Protein AF-A0A067THG5-F1 (afdb_monomer)

pLDDT: mean 83.46, std 14.55, range [44.88, 96.44]

Foldseek 3Di:
DDPVVLLVDDLVNCVVVVNDPVVRVLSVVLVVCVVVVHDSVVRDDDDDPDPQADDDDPQADPNDGDDPPPPPPPPPPPPDD

Radius of gyration: 27.81 Å; Cα contacts (8 Å, |Δi|>4): 37; chains: 1; bounding box: 32×24×93 Å

Organism: Galerina marginata (strain CBS 339.88) (NCBI:txid685588)

Sequence (81 aa):
MAWEELWRLNGQALRKAGVAVRDRRYILWCMSKYRLGFSIGEFAHEPPPKKVVRGWGPKVQNGKRIRSRRIKDKTSKQTTT

Solvent-accessible surface area (backbone atoms only — not comparable to full-atom values): 5473 Å² total; per-residue (Å²): 135,55,76,73,55,58,76,69,59,46,74,65,56,41,46,75,71,66,50,52,75,69,57,47,54,49,51,55,48,52,52,50,41,50,75,72,67,49,62,64,82,81,74,64,74,77,80,76,78,78,79,85,55,78,68,82,48,96,49,26,55,93,59,41,75,55,71,87,74,75,78,72,82,80,79,74,80,79,84,78,134

Structure (mmCIF, N/CA/C/O backbone):
data_AF-A0A067THG5-F1
#
_entry.id   AF-A0A067THG5-F1
#
loop_
_atom_site.group_PDB
_atom_site.id
_atom_site.type_symbol
_atom_site.label_atom_id
_atom_site.label_alt_id
_atom_site.label_comp_id
_atom_sit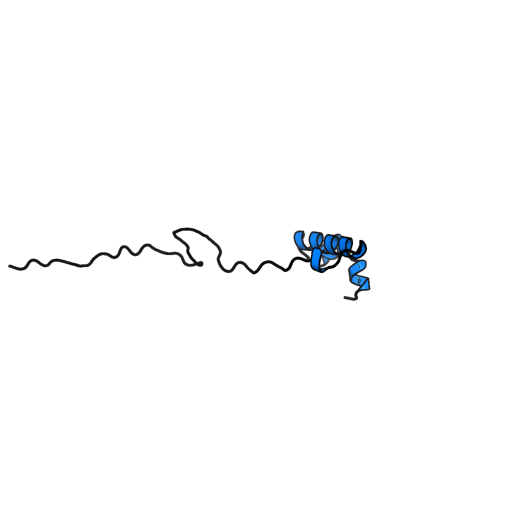e.label_asym_id
_atom_site.label_entity_id
_atom_site.label_seq_id
_atom_site.pdbx_PDB_ins_code
_atom_site.Cartn_x
_atom_site.Cartn_y
_atom_site.Cartn_z
_atom_site.occupancy
_atom_site.B_iso_or_equiv
_atom_site.auth_seq_id
_atom_site.auth_comp_id
_atom_site.auth_asym_id
_atom_site.auth_atom_id
_atom_site.pdbx_PDB_model_num
ATOM 1 N N . MET A 1 1 ? 0.624 -14.745 12.659 1.00 64.69 1 MET A N 1
ATOM 2 C CA . MET A 1 1 ? 0.443 -13.329 13.026 1.00 64.69 1 MET A CA 1
ATOM 3 C C . MET A 1 1 ? -0.979 -13.170 13.517 1.00 64.69 1 MET A C 1
ATOM 5 O O . MET A 1 1 ? -1.886 -13.586 12.802 1.00 64.69 1 MET A O 1
ATOM 9 N N . ALA A 1 2 ? -1.173 -12.680 14.736 1.00 90.38 2 ALA A N 1
ATOM 10 C CA . ALA A 1 2 ? -2.517 -12.443 15.265 1.00 90.38 2 ALA A CA 1
ATOM 11 C C . ALA A 1 2 ? -3.081 -11.110 14.740 1.00 90.38 2 ALA A C 1
ATOM 13 O O . ALA A 1 2 ? -2.318 -10.204 14.406 1.00 90.38 2 ALA A O 1
ATOM 14 N N . TRP A 1 3 ? -4.408 -10.963 14.693 1.00 88.81 3 TRP A N 1
ATOM 15 C CA . TRP A 1 3 ? -5.057 -9.714 14.265 1.00 88.81 3 TRP A CA 1
ATOM 16 C C . TRP A 1 3 ? -4.586 -8.504 15.085 1.00 88.81 3 TRP A C 1
ATOM 18 O O . TRP A 1 3 ? -4.210 -7.476 14.533 1.00 88.81 3 TRP A O 1
ATOM 28 N N . GLU A 1 4 ? -4.486 -8.666 16.401 1.00 91.81 4 GLU A N 1
ATOM 29 C CA . GLU A 1 4 ? -3.982 -7.632 17.314 1.00 91.81 4 GLU A CA 1
ATOM 30 C C . GLU A 1 4 ? -2.510 -7.272 17.075 1.00 91.81 4 GLU A C 1
ATOM 32 O O . GLU A 1 4 ? -2.083 -6.135 17.273 1.00 91.81 4 GLU A O 1
ATOM 37 N N . GLU A 1 5 ? -1.714 -8.240 16.626 1.00 91.19 5 GLU A N 1
ATOM 38 C CA . GLU A 1 5 ? -0.295 -8.044 16.345 1.00 91.19 5 GLU A CA 1
ATOM 39 C C . GLU A 1 5 ? -0.093 -7.147 15.120 1.00 91.19 5 GLU A C 1
ATOM 41 O O . GLU A 1 5 ? 0.782 -6.279 15.134 1.00 91.19 5 GLU A O 1
ATOM 46 N N . LEU A 1 6 ? -0.955 -7.286 14.103 1.00 90.75 6 LEU A N 1
ATOM 47 C CA . LEU 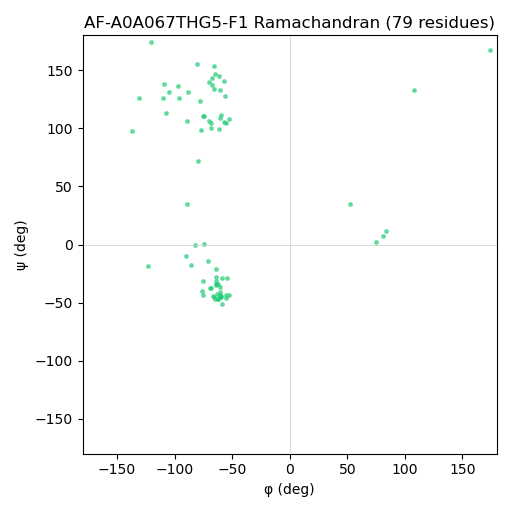A 1 6 ? -0.965 -6.426 12.918 1.00 90.75 6 LEU A CA 1
ATOM 48 C C . LEU A 1 6 ? -1.087 -4.951 13.319 1.00 90.75 6 LEU A C 1
ATOM 50 O O . LEU A 1 6 ? -0.317 -4.120 12.845 1.00 90.75 6 LEU A O 1
ATOM 54 N N . TRP A 1 7 ? -2.002 -4.629 14.236 1.00 92.25 7 TRP A N 1
ATOM 55 C CA . TRP A 1 7 ? -2.280 -3.254 14.670 1.00 92.25 7 TRP A CA 1
ATOM 56 C C . TRP A 1 7 ? -1.184 -2.611 15.519 1.00 92.25 7 TRP A C 1
ATOM 58 O O . TRP A 1 7 ? -1.186 -1.387 15.684 1.00 92.25 7 TRP A O 1
ATOM 68 N N . ARG A 1 8 ? -0.242 -3.417 16.019 1.00 92.88 8 ARG A N 1
ATOM 69 C CA . ARG A 1 8 ? 0.964 -2.962 16.724 1.00 92.88 8 ARG A CA 1
ATOM 70 C C . ARG A 1 8 ? 2.143 -2.728 15.780 1.00 92.88 8 ARG A C 1
ATOM 72 O O . ARG A 1 8 ? 3.151 -2.158 16.200 1.00 92.88 8 ARG A O 1
ATOM 79 N N . LEU A 1 9 ? 2.041 -3.141 14.513 1.00 93.31 9 LEU A N 1
ATOM 80 C CA . LEU A 1 9 ? 3.099 -2.911 13.537 1.0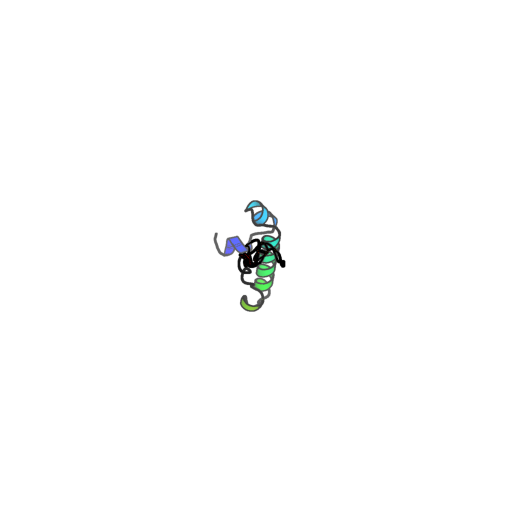0 93.31 9 LEU A CA 1
ATOM 81 C C . LEU A 1 9 ? 3.245 -1.424 13.223 1.00 93.31 9 LEU A C 1
ATOM 83 O O . LEU A 1 9 ? 2.282 -0.697 12.986 1.00 93.31 9 LEU A O 1
ATOM 87 N N . ASN A 1 10 ? 4.498 -0.994 13.145 1.00 93.44 10 ASN A N 1
ATOM 88 C CA . ASN A 1 10 ? 4.882 0.325 12.672 1.00 93.44 10 ASN A CA 1
ATOM 89 C C . ASN A 1 10 ? 5.809 0.202 11.450 1.00 93.44 10 ASN A C 1
ATOM 91 O O . ASN A 1 10 ? 6.240 -0.889 11.061 1.00 93.44 10 ASN A O 1
ATOM 95 N N . GLY A 1 11 ? 6.148 1.334 10.829 1.00 93.06 11 GLY A N 1
ATOM 96 C CA . GLY A 1 11 ? 6.982 1.344 9.624 1.00 93.06 11 GLY A CA 1
ATOM 97 C C . GLY A 1 11 ? 8.370 0.712 9.809 1.00 93.06 11 GLY A C 1
ATOM 98 O O . GLY A 1 11 ? 8.916 0.159 8.852 1.00 93.06 11 GLY A O 1
ATOM 99 N N . GLN A 1 12 ? 8.932 0.754 11.022 1.00 95.50 12 GLN A N 1
ATOM 100 C CA . GLN A 1 12 ? 10.223 0.139 11.339 1.00 95.50 12 GLN A CA 1
ATOM 101 C C . GLN A 1 12 ? 10.105 -1.385 11.457 1.00 95.50 12 GLN A C 1
ATOM 103 O O . GLN A 1 12 ? 10.918 -2.100 10.873 1.00 95.50 12 GLN A O 1
ATOM 108 N N . ALA A 1 13 ? 9.064 -1.882 12.131 1.00 95.06 13 ALA A N 1
ATOM 109 C CA . ALA A 1 13 ? 8.767 -3.308 12.230 1.00 95.06 13 ALA A CA 1
ATOM 110 C C . ALA A 1 13 ? 8.536 -3.921 10.841 1.00 95.06 13 ALA A C 1
ATOM 112 O O . ALA A 1 13 ? 9.148 -4.931 10.495 1.00 95.06 13 ALA A O 1
ATOM 113 N N . LEU A 1 14 ? 7.757 -3.244 9.990 1.00 95.50 14 LEU A N 1
ATOM 114 C CA . LEU A 1 14 ? 7.532 -3.671 8.607 1.00 95.50 14 LEU A CA 1
ATOM 115 C C . LEU A 1 14 ? 8.818 -3.640 7.761 1.00 95.50 14 LEU A C 1
ATOM 117 O O . LEU A 1 14 ? 9.011 -4.488 6.893 1.00 95.50 14 LEU A O 1
ATOM 121 N N . ARG A 1 15 ? 9.727 -2.685 8.008 1.00 96.12 15 ARG A N 1
ATOM 122 C CA . ARG A 1 15 ? 11.047 -2.657 7.352 1.00 96.12 15 ARG A CA 1
ATOM 123 C C . ARG A 1 15 ? 11.901 -3.848 7.788 1.00 96.12 15 ARG A C 1
ATOM 125 O O . ARG A 1 15 ? 12.526 -4.465 6.932 1.00 96.12 15 ARG A O 1
ATOM 132 N N . LYS A 1 16 ? 11.921 -4.168 9.086 1.00 95.94 16 LYS A N 1
ATOM 133 C CA . LYS A 1 16 ? 12.644 -5.326 9.637 1.00 95.94 16 LYS A CA 1
ATOM 134 C C . LYS A 1 16 ? 12.104 -6.648 9.080 1.00 95.94 16 LYS A C 1
ATOM 136 O O . LYS A 1 16 ? 12.884 -7.554 8.827 1.00 95.94 16 LYS A O 1
ATOM 141 N N . ALA A 1 17 ? 10.799 -6.716 8.817 1.00 93.50 17 ALA A N 1
ATOM 142 C CA . ALA A 1 17 ? 10.142 -7.846 8.161 1.00 93.50 17 ALA A CA 1
ATOM 143 C C . ALA A 1 17 ? 10.398 -7.938 6.639 1.00 93.50 17 ALA A C 1
ATOM 145 O O . ALA A 1 17 ? 9.869 -8.830 5.986 1.00 93.50 17 ALA A O 1
ATOM 146 N N . GLY A 1 18 ? 11.178 -7.023 6.048 1.00 96.00 18 GLY A N 1
ATOM 147 C CA . GLY A 1 18 ? 11.545 -7.069 4.628 1.00 96.00 18 GLY A CA 1
ATOM 148 C C . GLY A 1 18 ? 10.491 -6.527 3.657 1.00 96.00 18 GLY A C 1
ATOM 149 O O . GLY A 1 18 ? 10.678 -6.611 2.446 1.00 96.00 18 GLY A O 1
ATOM 150 N N . VAL A 1 19 ? 9.404 -5.924 4.147 1.00 95.62 19 VAL A N 1
ATOM 151 C CA . VAL A 1 19 ? 8.351 -5.347 3.294 1.00 95.62 19 VAL A CA 1
ATOM 152 C C . VAL A 1 19 ? 8.912 -4.160 2.508 1.00 95.62 19 VAL A C 1
ATOM 154 O O . VAL A 1 19 ? 9.574 -3.303 3.095 1.00 95.62 19 VAL A O 1
ATOM 157 N N . ALA A 1 20 ? 8.647 -4.056 1.203 1.00 95.88 20 ALA A N 1
ATOM 158 C CA . ALA A 1 20 ? 9.164 -2.968 0.369 1.00 95.88 20 ALA A CA 1
ATOM 159 C C . ALA A 1 20 ? 8.592 -1.596 0.775 1.00 95.88 20 ALA A C 1
ATOM 161 O O . ALA A 1 20 ? 7.488 -1.490 1.299 1.00 95.88 20 ALA A O 1
ATOM 162 N N . VAL A 1 21 ? 9.325 -0.506 0.510 1.00 96.38 21 VAL A N 1
ATOM 163 C CA . VAL A 1 21 ? 8.943 0.860 0.943 1.00 96.38 21 VAL A CA 1
ATOM 164 C C . VAL A 1 21 ? 7.521 1.234 0.510 1.00 96.38 21 VAL A C 1
ATOM 166 O O . VAL A 1 21 ? 6.769 1.797 1.307 1.00 96.38 21 VAL A O 1
ATOM 169 N N . ARG A 1 22 ? 7.160 0.918 -0.740 1.00 94.38 22 ARG A N 1
ATOM 170 C CA . ARG A 1 22 ? 5.835 1.200 -1.305 1.00 94.38 22 ARG A CA 1
ATOM 171 C C . ARG A 1 22 ? 4.740 0.462 -0.538 1.00 94.38 22 ARG A C 1
ATOM 173 O O . ARG A 1 22 ? 3.768 1.088 -0.125 1.00 94.38 22 ARG A O 1
ATOM 180 N N . ASP A 1 23 ? 4.951 -0.822 -0.287 1.00 94.56 23 ASP A N 1
ATOM 181 C CA . ASP A 1 23 ? 3.974 -1.681 0.376 1.00 94.56 23 ASP A CA 1
ATOM 182 C C . ASP A 1 23 ? 3.794 -1.274 1.842 1.00 94.56 23 ASP A C 1
ATOM 184 O O . ASP A 1 23 ? 2.670 -1.205 2.324 1.00 94.56 23 ASP A O 1
ATOM 188 N N . ARG A 1 24 ? 4.867 -0.864 2.537 1.00 96.12 24 ARG A N 1
ATOM 189 C CA . ARG A 1 24 ? 4.761 -0.340 3.914 1.00 96.12 24 ARG A CA 1
ATOM 190 C C . ARG A 1 24 ? 3.880 0.902 3.999 1.00 96.12 24 ARG A C 1
ATOM 192 O O . ARG A 1 24 ? 3.060 1.008 4.905 1.00 96.12 24 ARG A O 1
ATOM 199 N N . ARG A 1 25 ? 4.057 1.848 3.069 1.00 96.00 25 ARG A N 1
ATOM 200 C CA . ARG A 1 25 ? 3.232 3.066 3.007 1.00 96.00 25 ARG A CA 1
ATOM 201 C C . ARG A 1 25 ? 1.773 2.715 2.740 1.00 96.00 25 ARG A C 1
ATOM 203 O O . ARG A 1 25 ? 0.894 3.263 3.393 1.00 96.00 25 ARG A O 1
ATOM 210 N N . TYR A 1 26 ? 1.542 1.783 1.821 1.00 95.62 26 TYR A N 1
ATOM 211 C CA . TYR A 1 26 ? 0.206 1.330 1.465 1.00 95.62 26 TYR A CA 1
ATOM 212 C C . TYR A 1 26 ? -0.507 0.626 2.629 1.00 95.62 26 TYR A C 1
ATOM 214 O O . TYR A 1 26 ? -1.635 0.987 2.948 1.00 95.62 26 TYR A O 1
ATOM 222 N N . ILE A 1 27 ? 0.167 -0.299 3.320 1.00 94.62 27 ILE A N 1
ATOM 223 C CA . ILE A 1 27 ? -0.379 -1.012 4.486 1.00 94.62 27 ILE A CA 1
ATOM 224 C C . ILE A 1 27 ? -0.769 -0.023 5.589 1.00 94.62 27 ILE A C 1
ATOM 226 O O . ILE A 1 27 ? -1.903 -0.044 6.057 1.00 94.62 27 ILE A O 1
ATOM 230 N N . LEU A 1 28 ? 0.136 0.886 5.973 1.00 95.44 28 LEU A N 1
ATOM 231 C CA . LEU A 1 28 ? -0.140 1.863 7.034 1.00 95.44 28 LEU A CA 1
ATOM 232 C C . LEU A 1 28 ? -1.268 2.835 6.656 1.00 95.44 28 LEU A C 1
ATOM 234 O O . LEU A 1 28 ? -2.067 3.220 7.509 1.00 95.44 28 LEU A O 1
ATOM 238 N N . TRP A 1 29 ? -1.365 3.207 5.379 1.00 95.81 29 TRP A N 1
ATOM 239 C CA . TRP A 1 29 ? -2.468 4.015 4.868 1.00 95.81 29 TRP A CA 1
ATOM 240 C C . TRP A 1 29 ? -3.809 3.266 4.927 1.00 95.81 29 TRP A C 1
ATOM 242 O O . TRP A 1 29 ? -4.783 3.820 5.433 1.00 95.81 29 TRP A O 1
ATOM 252 N N . CYS A 1 30 ? -3.846 1.994 4.518 1.00 95.56 30 CYS A N 1
ATOM 253 C CA . CYS A 1 30 ? -5.031 1.136 4.631 1.00 95.56 30 CYS A CA 1
ATOM 254 C C . CYS A 1 30 ? -5.479 0.974 6.089 1.00 95.56 30 CYS A C 1
ATOM 256 O O . CYS A 1 30 ? -6.659 1.105 6.401 1.00 95.56 30 CYS A O 1
ATOM 258 N N . MET A 1 31 ? -4.530 0.745 7.000 1.00 94.75 31 MET A N 1
ATOM 259 C CA . MET A 1 31 ? -4.790 0.649 8.439 1.00 94.75 31 MET A CA 1
ATOM 260 C C . MET A 1 31 ? -5.381 1.948 9.000 1.00 94.75 31 MET A C 1
ATOM 262 O O . MET A 1 31 ? -6.310 1.906 9.803 1.00 94.75 31 MET A O 1
ATOM 266 N N . SER A 1 32 ? -4.877 3.104 8.558 1.00 95.31 32 SER A N 1
ATOM 267 C CA . SER A 1 32 ? -5.436 4.411 8.920 1.00 95.31 32 SER A CA 1
ATOM 268 C C . SER A 1 32 ? -6.877 4.568 8.422 1.00 95.31 32 SER A C 1
ATOM 270 O O . SER A 1 32 ? -7.761 4.916 9.199 1.00 95.31 32 SER A O 1
ATOM 272 N N . LYS A 1 33 ? -7.146 4.229 7.154 1.00 96.44 33 LYS A N 1
ATOM 273 C CA . LYS A 1 33 ? -8.496 4.279 6.570 1.00 96.44 33 LYS A CA 1
ATOM 274 C C . LYS A 1 33 ? -9.482 3.362 7.284 1.00 96.44 33 LYS A C 1
ATOM 276 O O . LYS A 1 33 ? -10.574 3.803 7.626 1.00 96.44 33 LYS A O 1
ATOM 281 N N . TYR A 1 34 ? -9.072 2.138 7.590 1.00 95.19 34 TYR A N 1
ATOM 282 C CA . TYR A 1 34 ? -9.894 1.206 8.353 1.00 95.19 34 TYR A CA 1
ATOM 283 C C . TYR A 1 34 ? -10.233 1.747 9.752 1.00 95.19 34 TYR A C 1
ATOM 285 O O . TYR A 1 34 ? -11.385 1.696 10.169 1.00 95.19 34 TYR A O 1
ATOM 293 N N . ARG A 1 35 ? -9.262 2.343 10.463 1.00 94.19 35 ARG A N 1
ATOM 294 C CA . ARG A 1 35 ? -9.501 2.971 11.780 1.00 94.19 35 ARG A CA 1
ATOM 295 C C . ARG A 1 35 ? -10.446 4.170 11.721 1.00 94.19 35 ARG A C 1
ATOM 297 O O . ARG A 1 35 ? -11.115 4.454 12.705 1.00 94.19 35 ARG A O 1
ATOM 304 N N . LEU A 1 36 ? -10.493 4.862 10.586 1.00 96.00 36 LEU A N 1
ATOM 305 C CA . LEU A 1 36 ? -11.414 5.971 10.340 1.00 96.00 36 LEU A CA 1
ATOM 306 C C . LEU A 1 36 ? -12.817 5.506 9.903 1.00 96.00 36 LEU A C 1
ATOM 308 O O . LEU A 1 36 ? -13.676 6.349 9.671 1.00 96.00 36 LEU A O 1
ATOM 312 N N . GLY A 1 37 ? -13.056 4.194 9.786 1.00 95.81 37 GLY A N 1
ATOM 313 C CA . GLY A 1 37 ? -14.365 3.631 9.448 1.00 95.81 37 GLY A CA 1
ATOM 314 C C . GLY A 1 37 ? -14.689 3.585 7.952 1.00 95.81 37 GLY A C 1
ATOM 315 O O . GLY A 1 37 ? -15.832 3.314 7.598 1.00 95.81 37 GLY A O 1
ATOM 316 N N . PHE A 1 38 ? -13.715 3.825 7.066 1.00 95.75 38 PHE A N 1
ATOM 317 C CA . PHE A 1 38 ? -13.924 3.646 5.624 1.00 95.75 38 PHE A CA 1
ATOM 318 C C . PHE A 1 38 ? -14.114 2.164 5.286 1.00 95.75 38 PHE A C 1
ATOM 320 O O . PHE A 1 38 ? -13.434 1.299 5.851 1.00 95.75 38 PHE A O 1
ATOM 327 N N . SER A 1 39 ? -14.996 1.864 4.330 1.00 94.00 39 SER A N 1
ATOM 328 C CA . SER A 1 39 ? -15.183 0.489 3.870 1.00 94.00 39 SER A CA 1
ATOM 329 C C . SER A 1 39 ? -13.951 0.019 3.083 1.00 94.00 39 SER A C 1
ATOM 331 O O . SER A 1 39 ? -13.354 0.774 2.316 1.00 94.00 39 SER A O 1
ATOM 333 N N . ILE A 1 40 ? -13.529 -1.237 3.273 1.00 91.38 40 ILE A N 1
ATOM 334 C CA . ILE A 1 40 ? -12.290 -1.757 2.659 1.00 91.38 40 ILE A CA 1
ATOM 335 C C . ILE A 1 40 ? -12.361 -1.698 1.126 1.00 91.38 40 ILE A C 1
ATOM 337 O O . ILE A 1 40 ? -11.364 -1.378 0.482 1.00 91.38 40 ILE A O 1
ATOM 341 N N . GLY A 1 41 ? -13.536 -1.953 0.544 1.00 92.00 41 GLY A N 1
ATOM 342 C CA . GLY A 1 41 ? -13.737 -1.944 -0.908 1.00 92.00 41 GLY A CA 1
ATOM 343 C C . GLY A 1 41 ? -13.526 -0.578 -1.569 1.00 92.00 41 GLY A C 1
ATOM 344 O O . GLY A 1 41 ? -13.237 -0.525 -2.759 1.00 92.00 41 GLY A O 1
ATOM 345 N N . GLU A 1 42 ? -13.618 0.523 -0.818 1.00 91.88 42 GLU A N 1
ATOM 346 C CA . GLU A 1 42 ? -13.412 1.873 -1.359 1.00 91.88 42 GLU A CA 1
ATOM 347 C C . GLU A 1 42 ? -11.939 2.204 -1.610 1.00 91.88 42 GLU A C 1
ATOM 349 O O . GLU A 1 42 ? -11.625 2.988 -2.505 1.00 91.88 42 GLU A O 1
ATOM 354 N N . PHE A 1 43 ? -11.028 1.648 -0.808 1.00 90.62 43 PHE A N 1
ATOM 355 C CA . PHE A 1 43 ? -9.619 2.053 -0.820 1.00 90.62 43 PHE A CA 1
ATOM 356 C C . PHE A 1 43 ? -8.641 0.908 -1.084 1.00 90.62 43 PHE A C 1
ATOM 358 O O . PHE A 1 43 ? -7.487 1.165 -1.434 1.00 90.62 43 PHE A O 1
ATOM 365 N N . ALA A 1 44 ? -9.058 -0.348 -0.914 1.00 93.06 44 ALA A N 1
ATOM 366 C CA . ALA A 1 44 ? -8.211 -1.490 -1.203 1.00 93.06 44 ALA A CA 1
ATOM 367 C C . ALA A 1 44 ? -8.120 -1.703 -2.718 1.00 93.06 44 ALA A C 1
ATOM 369 O O . ALA A 1 44 ? -9.070 -2.109 -3.380 1.00 93.06 44 ALA A O 1
ATOM 370 N N . HIS A 1 45 ? -6.941 -1.440 -3.267 1.00 90.12 45 HIS A N 1
ATOM 371 C CA . HIS A 1 45 ? -6.617 -1.733 -4.650 1.00 90.12 45 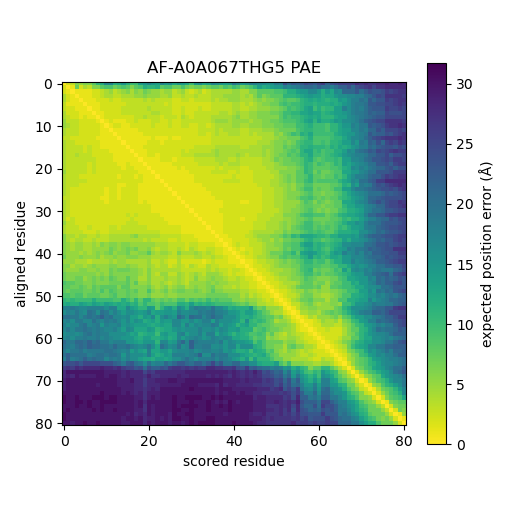HIS A CA 1
ATOM 372 C C . HIS A 1 45 ? -6.073 -3.150 -4.787 1.00 90.12 45 HIS A C 1
ATOM 374 O O . HIS A 1 45 ? -5.136 -3.547 -4.085 1.00 90.12 45 HIS A O 1
ATOM 380 N N . GLU A 1 46 ? -6.623 -3.886 -5.746 1.00 90.44 46 GLU A N 1
ATOM 381 C CA . GLU A 1 46 ? -6.043 -5.147 -6.181 1.00 90.44 46 GLU A CA 1
ATOM 382 C C . GLU A 1 46 ? -4.668 -4.919 -6.826 1.00 90.44 46 GLU A C 1
ATOM 384 O O . GLU A 1 46 ? -4.424 -3.883 -7.463 1.00 90.44 46 GLU A O 1
ATOM 389 N N . PRO A 1 47 ? -3.734 -5.872 -6.667 1.00 88.94 47 PRO A N 1
ATOM 390 C CA . PRO A 1 47 ? -2.439 -5.771 -7.310 1.00 88.94 47 PRO A CA 1
ATOM 391 C C . PRO A 1 47 ? -2.625 -5.736 -8.834 1.00 88.94 47 PRO A C 1
ATOM 393 O O . PRO A 1 47 ? -3.335 -6.579 -9.387 1.00 88.94 47 PRO A O 1
ATOM 396 N N . PRO A 1 48 ? -1.962 -4.805 -9.547 1.00 87.06 48 PRO A N 1
ATOM 397 C CA . PRO A 1 48 ? -2.050 -4.780 -10.995 1.00 87.06 48 PRO A CA 1
ATOM 398 C C . PRO A 1 48 ? -1.505 -6.097 -11.561 1.00 87.06 48 PRO A C 1
ATOM 400 O O . PRO A 1 48 ? -0.519 -6.633 -11.034 1.00 87.06 48 PRO A O 1
ATOM 403 N N . PRO A 1 49 ? -2.089 -6.605 -12.659 1.00 90.00 49 PRO A N 1
ATOM 404 C CA . PRO A 1 49 ? -1.631 -7.842 -13.262 1.00 90.00 49 PRO A CA 1
ATOM 405 C C . PRO A 1 49 ? -0.151 -7.727 -13.624 1.00 90.00 49 PRO A C 1
ATOM 407 O O . PRO A 1 49 ? 0.339 -6.688 -14.089 1.00 90.00 49 PRO A O 1
ATOM 410 N N . LYS A 1 50 ? 0.586 -8.818 -13.402 1.00 88.19 50 LYS A N 1
ATOM 411 C CA . LYS A 1 50 ? 2.012 -8.871 -13.718 1.00 88.19 50 LYS A CA 1
ATOM 412 C C . LYS A 1 50 ? 2.209 -8.525 -15.193 1.00 88.19 50 LYS A C 1
ATOM 414 O O . LYS A 1 50 ? 1.617 -9.145 -16.072 1.00 88.19 50 LYS A O 1
ATOM 419 N N . LYS A 1 51 ? 3.091 -7.562 -15.474 1.00 83.75 51 LYS A N 1
ATOM 420 C CA . LYS A 1 51 ? 3.454 -7.211 -16.853 1.00 83.75 51 LYS A CA 1
ATOM 421 C C . LYS A 1 51 ? 4.048 -8.435 -17.557 1.00 83.75 51 LYS A C 1
ATOM 423 O O . LYS A 1 51 ? 5.155 -8.855 -17.221 1.00 83.75 51 LYS A O 1
ATOM 428 N N . VAL A 1 52 ? 3.316 -8.975 -18.531 1.00 84.12 52 VAL A N 1
ATOM 429 C CA . VAL A 1 52 ? 3.735 -10.136 -19.337 1.00 84.12 52 VAL A CA 1
ATOM 430 C C . VAL A 1 52 ? 4.770 -9.726 -20.387 1.00 84.12 52 VAL A C 1
ATOM 432 O O . VAL A 1 52 ? 5.758 -10.422 -20.599 1.00 84.12 52 VAL A O 1
ATOM 435 N N . VAL A 1 53 ? 4.587 -8.558 -21.006 1.00 82.19 53 VAL A N 1
ATOM 436 C CA . VAL A 1 53 ? 5.449 -8.050 -22.079 1.00 82.19 53 VAL A CA 1
ATOM 437 C C . VAL A 1 53 ? 6.261 -6.853 -21.584 1.00 82.19 53 VAL A C 1
ATOM 439 O O . VAL A 1 53 ? 5.705 -5.876 -21.079 1.00 82.19 53 VAL A O 1
ATOM 442 N N . ARG A 1 54 ? 7.590 -6.915 -21.741 1.00 71.69 54 ARG A N 1
ATOM 443 C CA . ARG A 1 54 ? 8.516 -5.802 -21.479 1.00 71.69 54 ARG A CA 1
ATOM 444 C C . ARG A 1 54 ? 9.029 -5.259 -22.815 1.00 71.69 54 ARG A C 1
ATOM 446 O O . ARG A 1 54 ? 9.746 -5.957 -23.521 1.00 71.69 54 ARG A O 1
ATOM 453 N N . GLY A 1 55 ? 8.655 -4.023 -23.142 1.00 73.81 55 GLY A N 1
ATOM 454 C CA . GLY A 1 55 ? 9.006 -3.354 -24.399 1.00 73.81 55 GLY A CA 1
ATOM 455 C C . GLY A 1 55 ? 7.816 -3.219 -25.349 1.00 73.81 55 GLY A C 1
ATOM 456 O O . GLY A 1 55 ? 7.073 -4.173 -25.564 1.00 73.81 55 GLY A O 1
ATOM 457 N N . TRP A 1 56 ? 7.647 -2.016 -25.894 1.00 71.50 56 TRP A N 1
ATOM 458 C CA . TRP A 1 56 ? 6.631 -1.665 -26.882 1.00 71.50 56 TRP A CA 1
ATOM 459 C C . TRP A 1 56 ? 7.316 -0.920 -28.018 1.00 71.50 56 TRP A C 1
ATOM 461 O O . TRP A 1 56 ? 8.026 0.056 -27.786 1.00 71.50 56 TRP A O 1
ATOM 471 N N . GLY A 1 57 ? 7.136 -1.391 -29.245 1.00 79.50 57 GLY A N 1
ATOM 472 C CA . GLY A 1 57 ? 7.587 -0.659 -30.419 1.00 79.50 57 GLY A CA 1
ATOM 473 C C . GLY A 1 57 ? 7.399 -1.457 -31.704 1.00 79.50 57 GLY A C 1
ATOM 474 O O . GLY A 1 57 ? 7.211 -2.671 -31.649 1.00 79.50 57 GLY A O 1
ATOM 475 N N . PRO A 1 58 ? 7.519 -0.821 -32.880 1.00 78.75 58 PRO A N 1
ATOM 476 C CA . PRO A 1 58 ? 7.333 -1.494 -34.173 1.00 78.75 58 PRO A CA 1
ATOM 477 C C . PRO A 1 58 ? 8.225 -2.735 -34.350 1.00 78.75 58 PRO A C 1
ATOM 479 O O . PRO A 1 58 ? 7.867 -3.699 -35.017 1.00 78.75 58 PRO A O 1
ATOM 482 N N . LYS A 1 59 ? 9.393 -2.726 -33.701 1.00 78.94 59 LYS A N 1
ATOM 483 C CA . LYS A 1 59 ? 10.384 -3.806 -33.712 1.00 78.94 59 LYS A CA 1
ATOM 484 C C . LYS A 1 59 ? 10.126 -4.893 -32.663 1.00 78.94 59 LYS A C 1
ATOM 486 O O . LYS A 1 59 ? 10.718 -5.962 -32.766 1.00 78.94 59 LYS A O 1
ATOM 491 N N . VAL A 1 60 ? 9.307 -4.636 -31.643 1.00 79.00 60 VAL A N 1
ATOM 492 C CA . VAL A 1 60 ? 8.999 -5.577 -30.555 1.00 79.00 60 VAL A CA 1
ATOM 493 C C . VAL A 1 60 ? 7.498 -5.529 -30.273 1.00 79.00 60 VAL A C 1
ATOM 495 O O . VAL A 1 60 ? 7.024 -4.653 -29.552 1.00 79.00 60 VAL A O 1
ATOM 498 N N . GLN A 1 61 ? 6.758 -6.480 -30.841 1.00 79.25 61 GLN A N 1
ATOM 499 C CA . GLN A 1 61 ? 5.326 -6.660 -30.589 1.00 79.25 61 GLN A CA 1
ATOM 500 C C . GLN A 1 61 ? 5.125 -7.933 -29.765 1.00 79.25 61 GLN A C 1
ATOM 502 O O . GLN A 1 61 ? 5.773 -8.950 -30.019 1.00 79.25 61 GLN A O 1
ATOM 507 N N . ASN A 1 62 ? 4.243 -7.888 -28.764 1.00 78.31 62 ASN A N 1
ATOM 508 C CA . ASN A 1 62 ? 3.913 -9.034 -27.903 1.00 78.31 62 ASN A CA 1
ATOM 509 C C . ASN A 1 62 ? 5.146 -9.723 -27.278 1.00 78.31 62 ASN A C 1
ATOM 511 O O . ASN A 1 62 ? 5.191 -10.944 -27.144 1.00 78.31 62 ASN A O 1
ATOM 515 N N . GLY A 1 63 ? 6.188 -8.951 -26.947 1.00 75.31 63 GLY A N 1
ATOM 516 C CA . GLY A 1 63 ? 7.435 -9.463 -26.359 1.00 75.31 63 GLY A CA 1
ATOM 517 C C . GLY A 1 63 ? 8.355 -10.190 -27.342 1.00 75.31 63 GLY A C 1
ATOM 518 O O . GLY A 1 63 ? 9.418 -10.663 -26.951 1.00 75.31 63 GLY A O 1
ATOM 519 N N . LYS A 1 64 ? 7.986 -10.253 -28.625 1.00 78.88 64 LYS A N 1
ATOM 520 C CA . LYS A 1 64 ? 8.782 -10.857 -29.693 1.00 78.88 64 LYS A CA 1
ATOM 521 C C . LYS A 1 64 ? 9.402 -9.764 -30.550 1.00 78.88 64 LYS A C 1
ATOM 523 O O . LYS A 1 64 ? 8.7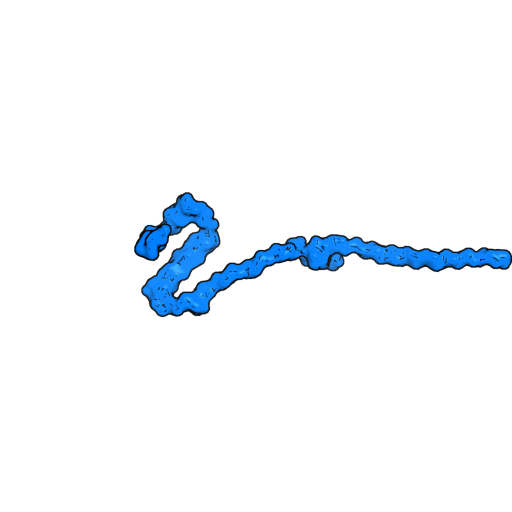20 -8.847 -31.005 1.00 78.88 64 LYS A O 1
ATOM 528 N N . ARG A 1 65 ? 10.706 -9.871 -30.815 1.00 78.56 65 ARG A N 1
ATOM 529 C CA . ARG A 1 65 ? 11.390 -8.973 -31.748 1.00 78.56 65 ARG A CA 1
ATOM 530 C C . ARG A 1 65 ? 11.009 -9.341 -33.182 1.00 78.56 65 ARG A C 1
ATOM 532 O O . ARG A 1 65 ? 11.437 -10.375 -33.691 1.00 78.56 65 ARG A O 1
ATOM 539 N N . ILE A 1 66 ? 10.242 -8.483 -33.840 1.00 80.50 66 ILE A N 1
ATOM 540 C CA . ILE A 1 66 ? 9.917 -8.617 -35.256 1.00 80.50 66 ILE A CA 1
ATOM 541 C C . ILE A 1 66 ? 11.126 -8.142 -36.060 1.00 80.50 66 ILE A C 1
ATOM 543 O O . ILE A 1 66 ? 11.615 -7.022 -35.906 1.00 80.50 66 ILE A O 1
ATOM 547 N N . ARG A 1 67 ? 11.639 -9.021 -36.920 1.00 72.56 67 ARG A N 1
ATOM 548 C CA . ARG A 1 67 ? 12.523 -8.633 -38.019 1.00 72.56 67 ARG A CA 1
ATOM 549 C C . ARG A 1 67 ? 11.630 -8.491 -39.240 1.00 72.56 67 ARG A C 1
ATOM 551 O O . ARG A 1 67 ? 10.905 -9.437 -39.545 1.00 72.56 67 ARG A O 1
ATOM 558 N N . SER A 1 68 ? 11.660 -7.345 -39.917 1.00 65.75 68 SER A N 1
ATOM 559 C CA . SER A 1 68 ? 11.054 -7.238 -41.241 1.00 65.75 68 SER A CA 1
ATOM 560 C C . SER A 1 68 ? 11.710 -8.304 -42.118 1.00 65.75 68 SER A C 1
ATOM 562 O O . SER A 1 68 ? 12.879 -8.206 -42.490 1.00 65.75 68 SER A O 1
ATOM 564 N N . ARG A 1 69 ? 10.988 -9.391 -42.403 1.00 61.22 69 ARG A N 1
ATOM 565 C CA . ARG A 1 69 ? 11.362 -10.239 -43.526 1.00 61.22 69 ARG A CA 1
ATOM 566 C C . ARG A 1 69 ? 11.082 -9.378 -44.747 1.00 61.22 69 ARG A C 1
ATOM 568 O O . ARG A 1 69 ? 9.928 -9.181 -45.100 1.00 61.22 69 ARG A O 1
ATOM 575 N N . ARG A 1 70 ? 12.134 -8.839 -45.367 1.00 57.59 70 ARG A N 1
ATOM 576 C CA . ARG A 1 70 ? 12.073 -8.505 -46.790 1.00 57.59 70 ARG A CA 1
ATOM 577 C C . ARG A 1 70 ? 11.682 -9.824 -47.451 1.00 57.59 70 ARG A C 1
ATOM 579 O O . ARG A 1 70 ? 12.496 -10.748 -47.466 1.00 57.59 70 ARG A O 1
ATOM 586 N N . ILE A 1 71 ? 10.431 -9.966 -47.879 1.00 59.25 71 ILE A N 1
ATOM 587 C CA . ILE A 1 71 ? 10.092 -11.001 -48.849 1.00 59.25 71 ILE A CA 1
ATOM 588 C C . ILE A 1 71 ? 10.945 -10.609 -50.054 1.00 59.25 71 ILE A C 1
ATOM 5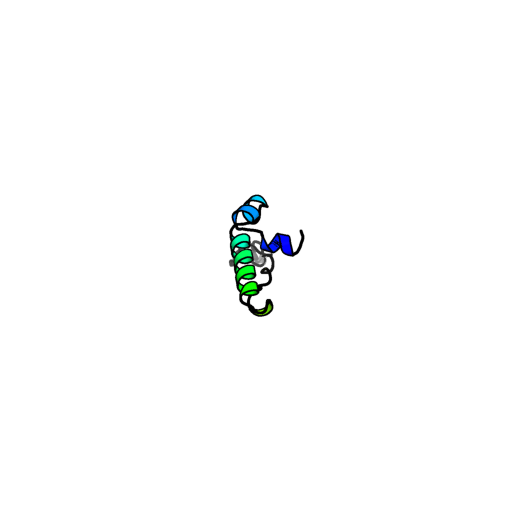90 O O . ILE A 1 71 ? 10.691 -9.604 -50.706 1.00 59.25 71 ILE A O 1
ATOM 594 N N . LYS A 1 72 ? 12.090 -11.276 -50.232 1.00 53.31 72 LYS A N 1
ATOM 595 C CA . LYS A 1 72 ? 12.806 -11.214 -51.500 1.00 53.31 72 LYS A CA 1
ATOM 596 C C . LYS A 1 72 ? 11.885 -11.968 -52.440 1.00 53.31 72 LYS A C 1
ATOM 598 O O . LYS A 1 72 ? 11.859 -13.196 -52.368 1.00 53.31 72 LYS A O 1
ATOM 603 N N . ASP A 1 73 ? 11.100 -11.249 -53.231 1.00 55.19 73 ASP A N 1
ATOM 604 C CA . ASP A 1 73 ? 10.399 -11.851 -54.354 1.00 55.19 73 ASP A CA 1
ATOM 605 C C . ASP A 1 73 ? 11.448 -12.583 -55.195 1.00 55.19 73 ASP A C 1
ATOM 607 O O . ASP A 1 73 ? 12.347 -11.983 -55.784 1.00 55.19 73 ASP A O 1
ATOM 611 N N . LYS A 1 74 ? 11.405 -13.916 -55.137 1.00 56.75 74 LYS A N 1
ATOM 612 C CA . LYS A 1 74 ? 12.253 -14.822 -55.916 1.00 56.75 74 LYS A CA 1
ATOM 613 C C . LYS A 1 74 ? 11.592 -15.142 -57.258 1.00 56.75 74 LYS A C 1
ATOM 615 O O . LYS A 1 74 ? 11.719 -16.252 -57.757 1.00 56.75 74 LYS A O 1
ATOM 620 N N . THR A 1 75 ? 10.884 -14.196 -57.862 1.00 57.66 75 THR A N 1
ATOM 621 C CA . THR A 1 75 ? 10.467 -14.311 -59.262 1.00 57.66 75 THR A CA 1
ATOM 622 C C . THR A 1 75 ? 11.652 -13.934 -60.147 1.00 57.66 75 THR A C 1
ATOM 624 O O . THR A 1 75 ? 11.714 -12.872 -60.757 1.00 57.66 75 THR A O 1
ATOM 627 N N . SER A 1 76 ? 12.640 -14.831 -60.187 1.00 50.81 76 SER A N 1
ATOM 628 C CA . SER A 1 76 ? 13.638 -14.865 -61.248 1.00 50.81 76 SER A CA 1
ATOM 629 C C . SER A 1 76 ? 12.913 -15.101 -62.572 1.00 50.81 76 SER A C 1
ATOM 631 O O . SER A 1 76 ? 12.423 -16.204 -62.814 1.00 50.81 76 SER A O 1
ATOM 633 N N . LYS A 1 77 ? 12.836 -14.092 -63.441 1.00 55.66 77 LYS A N 1
ATOM 634 C CA . LYS A 1 77 ? 12.553 -14.343 -64.854 1.00 55.66 77 LYS A CA 1
ATOM 635 C C . LYS A 1 77 ? 13.847 -14.864 -65.478 1.00 55.66 77 LYS A C 1
ATOM 637 O O . LYS A 1 77 ? 14.752 -14.084 -65.752 1.00 55.66 77 LYS A O 1
ATOM 642 N N . GLN A 1 78 ? 13.963 -16.185 -65.619 1.00 60.41 78 GLN A N 1
ATOM 643 C CA . GLN A 1 78 ? 14.843 -16.754 -66.635 1.00 60.41 78 GLN A CA 1
ATOM 644 C C . GLN A 1 78 ? 14.172 -16.454 -67.976 1.00 60.41 78 GLN A C 1
ATOM 646 O O . GLN A 1 78 ? 13.128 -17.026 -68.277 1.00 60.41 78 GLN A O 1
ATOM 651 N N . THR A 1 79 ? 14.708 -15.500 -68.730 1.00 55.12 79 THR A N 1
ATOM 652 C CA . THR A 1 79 ? 14.358 -15.363 -70.144 1.00 55.12 79 THR A CA 1
ATOM 653 C C . THR A 1 79 ? 15.335 -16.245 -70.906 1.00 55.12 79 THR A C 1
ATOM 655 O O . THR A 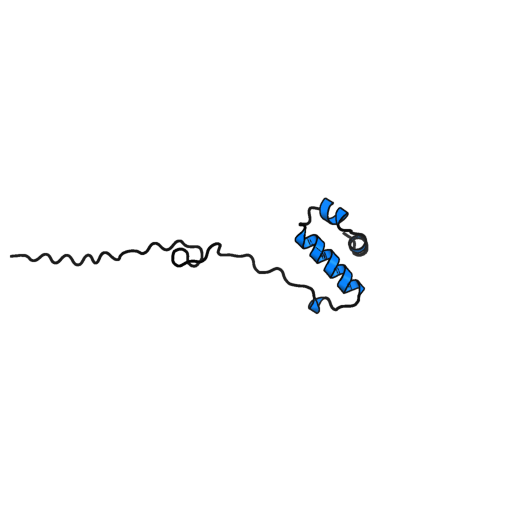1 79 ? 16.524 -15.937 -70.973 1.00 55.12 79 THR A O 1
ATOM 658 N N . THR A 1 80 ? 14.835 -17.381 -71.383 1.00 52.34 80 THR A N 1
ATOM 659 C CA . THR A 1 80 ? 15.558 -18.355 -72.201 1.00 52.34 80 THR A CA 1
ATOM 660 C C . THR A 1 80 ? 15.229 -18.106 -73.675 1.00 52.34 80 THR A C 1
ATOM 662 O O . THR A 1 80 ? 14.054 -17.936 -73.997 1.00 52.34 80 THR A O 1
ATOM 665 N N . THR A 1 81 ? 16.288 -18.162 -74.493 1.00 44.8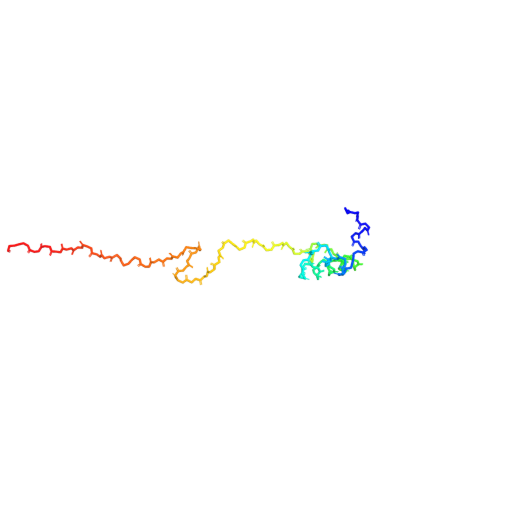8 81 THR A N 1
ATOM 666 C CA . THR A 1 81 ? 16.375 -18.195 -75.971 1.00 44.88 81 THR A CA 1
ATOM 667 C C . THR A 1 81 ? 16.169 -16.885 -76.722 1.00 44.88 81 THR A C 1
ATOM 669 O O . THR A 1 81 ? 15.051 -16.332 -76.714 1.00 44.88 81 THR A O 1
#

InterPro domains:
  IPR019083 Small ribosomal subunit protein mS41, SAM domain [PF09597] (3-37)
  IPR019083 Small ribosomal subunit protein mS41, SAM domain [SM01238] (2-37)

Secondary structure (DSSP, 8-state):
--HHHHHH--HHHHHHTT--HHHHHHHHHH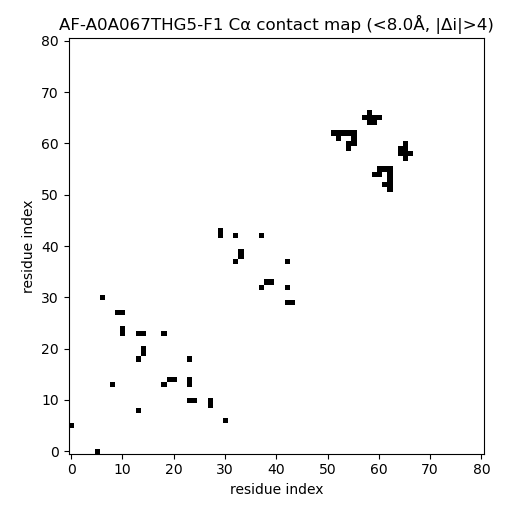HHHHHTT--HHHH-PPPPPP------BTTEETTEE----------------

Nearest PDB structures (foldseek):
  8om4-assembly1_2  TM=7.834E-01  e=1.613E-01  Saccharomyces cerevisiae

Mean predicted aligned error: 11.45 Å